Protein AF-A0AA38CV80-F1 (afdb_monomer)

pLDDT: mean 79.12, std 21.14, range [33.84, 97.25]

Structure (mmCIF, N/CA/C/O backbone):
data_AF-A0AA38CV80-F1
#
_entry.id   AF-A0AA38CV80-F1
#
loop_
_atom_site.group_PDB
_atom_site.id
_atom_site.type_symbol
_atom_site.label_atom_id
_atom_site.label_alt_id
_atom_site.label_comp_id
_atom_site.label_asym_id
_atom_site.label_entity_id
_atom_site.label_seq_id
_atom_site.pdbx_PDB_ins_code
_atom_site.Cartn_x
_atom_site.Cartn_y
_atom_site.Cartn_z
_atom_site.occupancy
_atom_site.B_iso_or_equiv
_atom_site.auth_seq_id
_atom_site.auth_comp_id
_atom_site.auth_asym_id
_atom_site.auth_atom_id
_atom_site.pdbx_PDB_model_num
ATOM 1 N N . MET A 1 1 ? 11.977 22.514 -16.761 1.00 33.88 1 MET A N 1
ATOM 2 C CA . MET A 1 1 ? 10.544 22.163 -16.673 1.00 33.88 1 MET A CA 1
ATOM 3 C C . MET A 1 1 ? 10.319 20.934 -17.550 1.00 33.88 1 MET A C 1
ATOM 5 O O . MET A 1 1 ? 10.470 21.070 -18.757 1.00 33.88 1 MET A O 1
ATOM 9 N N . PRO A 1 2 ? 10.132 19.721 -16.996 1.00 35.38 2 PRO A N 1
ATOM 10 C CA . PRO A 1 2 ? 9.938 18.529 -17.822 1.00 35.38 2 PRO A CA 1
ATOM 11 C C . PRO A 1 2 ? 8.524 18.509 -18.445 1.00 35.38 2 PRO A C 1
ATOM 13 O O . PRO A 1 2 ? 7.601 19.071 -17.852 1.00 35.38 2 PRO A O 1
ATOM 16 N N . PRO A 1 3 ? 8.349 17.902 -19.636 1.00 34.97 3 PRO A N 1
ATOM 17 C CA . PRO A 1 3 ? 7.121 17.996 -20.428 1.00 34.97 3 PRO A CA 1
ATOM 18 C C . PRO A 1 3 ? 5.962 17.140 -19.867 1.00 34.97 3 PRO A C 1
ATOM 20 O O . PRO A 1 3 ? 6.211 16.135 -19.193 1.00 34.97 3 PRO A O 1
ATOM 23 N N . PRO A 1 4 ? 4.695 17.491 -20.173 1.00 44.56 4 PRO A N 1
ATOM 24 C CA . PRO A 1 4 ? 3.495 16.962 -19.508 1.00 44.56 4 PRO A CA 1
ATOM 25 C C . PRO A 1 4 ? 3.051 15.540 -19.918 1.00 44.56 4 PRO A C 1
ATOM 27 O O . PRO A 1 4 ? 1.973 15.102 -19.532 1.00 44.56 4 PRO A O 1
A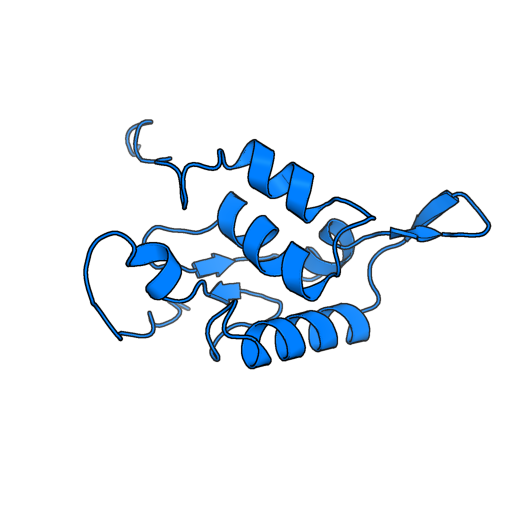TOM 30 N N . GLU A 1 5 ? 3.859 14.765 -20.646 1.00 43.53 5 GLU A N 1
ATOM 31 C CA . GLU A 1 5 ? 3.383 13.534 -21.314 1.00 43.53 5 GLU A CA 1
ATOM 32 C C . GLU A 1 5 ? 4.009 12.226 -20.799 1.00 43.53 5 GLU A C 1
ATOM 34 O O . GLU A 1 5 ? 3.805 11.143 -21.351 1.00 43.53 5 GLU A O 1
ATOM 39 N N . ALA A 1 6 ? 4.755 12.297 -19.696 1.00 42.22 6 ALA A N 1
ATOM 40 C CA . ALA A 1 6 ? 5.414 11.143 -19.082 1.00 42.22 6 ALA A CA 1
ATOM 41 C C . ALA A 1 6 ? 4.554 10.380 -18.053 1.00 42.22 6 ALA A C 1
ATOM 43 O O . ALA A 1 6 ? 5.059 9.454 -17.423 1.00 42.22 6 ALA A O 1
ATOM 44 N N . GLN A 1 7 ? 3.277 10.731 -17.878 1.00 44.81 7 GLN A N 1
ATOM 45 C CA . GLN A 1 7 ? 2.334 10.003 -17.016 1.00 44.81 7 GLN A CA 1
ATOM 46 C C . GLN A 1 7 ? 1.665 8.857 -17.794 1.00 44.81 7 GLN A C 1
ATOM 48 O O . GLN A 1 7 ? 0.445 8.801 -17.943 1.00 44.81 7 GLN A O 1
ATOM 53 N N . ARG A 1 8 ? 2.453 7.948 -18.379 1.00 42.34 8 ARG A N 1
ATOM 54 C CA . ARG A 1 8 ? 1.896 6.818 -19.137 1.00 42.34 8 ARG A C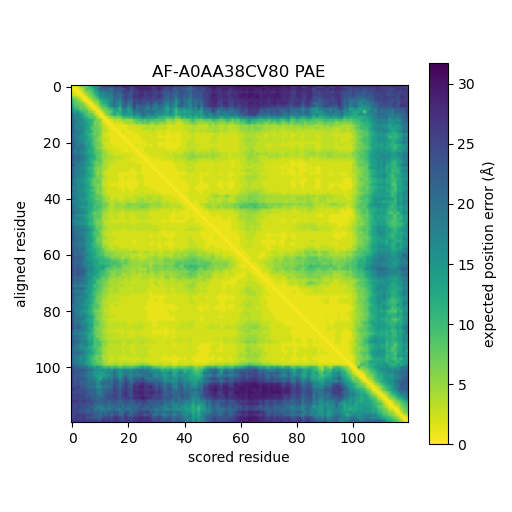A 1
ATOM 55 C C . ARG A 1 8 ? 1.633 5.627 -18.213 1.00 42.34 8 ARG A C 1
ATOM 57 O O . ARG A 1 8 ? 2.558 4.966 -17.763 1.00 42.34 8 ARG A O 1
ATOM 64 N N . ARG A 1 9 ? 0.334 5.432 -17.949 1.00 48.28 9 ARG A N 1
ATOM 65 C CA . ARG A 1 9 ? -0.395 4.207 -17.563 1.00 48.28 9 ARG A CA 1
ATOM 66 C C . ARG A 1 9 ? 0.480 3.014 -17.177 1.00 48.28 9 ARG A C 1
ATOM 68 O O . ARG A 1 9 ? 0.974 2.302 -18.047 1.00 48.28 9 ARG A O 1
ATOM 75 N N . TRP A 1 10 ? 0.541 2.716 -15.889 1.00 50.16 10 TRP A N 1
ATOM 76 C CA . TRP A 1 10 ? 1.000 1.412 -15.432 1.00 50.16 10 TRP A CA 1
ATOM 77 C C . TRP A 1 10 ? -0.175 0.422 -15.497 1.00 50.16 10 TRP A C 1
ATOM 79 O O . TRP A 1 10 ? -1.266 0.723 -15.016 1.00 50.16 10 TRP A O 1
ATOM 89 N N . ALA A 1 11 ? 0.007 -0.721 -16.167 1.00 56.47 11 ALA A N 1
ATOM 90 C CA . ALA A 1 11 ? -1.033 -1.741 -16.396 1.00 56.47 11 ALA A CA 1
ATOM 91 C C . ALA A 1 11 ? -2.350 -1.233 -17.043 1.00 56.47 11 ALA A C 1
ATOM 93 O O . ALA A 1 11 ? -3.405 -1.840 -16.881 1.00 56.47 11 ALA A O 1
ATOM 94 N N . GLY A 1 12 ? -2.320 -0.104 -17.765 1.00 61.16 12 GLY A N 1
ATOM 95 C CA . GLY A 1 12 ? -3.521 0.505 -18.358 1.00 61.16 12 GLY A CA 1
ATOM 96 C C . GLY A 1 12 ? -4.402 1.291 -17.376 1.00 61.16 12 GLY A C 1
ATOM 97 O O . GLY A 1 12 ? -5.335 1.964 -17.819 1.00 61.16 12 GLY A O 1
ATOM 98 N N . LEU A 1 13 ? -4.085 1.276 -16.077 1.00 68.88 13 LEU A N 1
ATOM 99 C CA . LEU A 1 13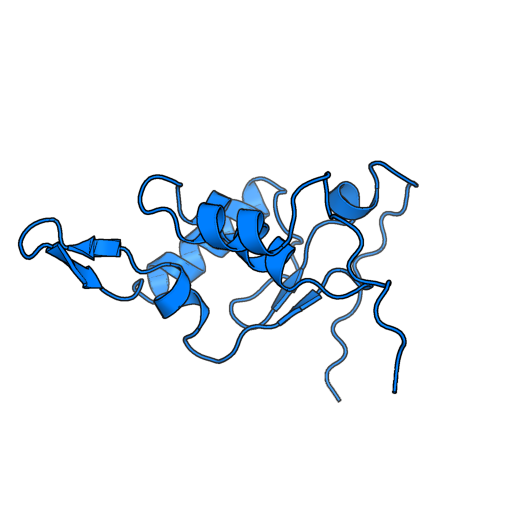 ? -4.851 1.960 -15.041 1.00 68.88 13 LEU A CA 1
ATOM 100 C C . LEU A 1 13 ? -4.380 3.425 -14.895 1.00 68.88 13 LEU A C 1
ATOM 102 O O . LEU A 1 13 ? -3.179 3.672 -14.737 1.00 68.88 13 LEU A O 1
ATOM 106 N N . PRO A 1 14 ? -5.278 4.427 -14.951 1.00 80.88 14 PRO A N 1
ATOM 107 C CA . PRO A 1 14 ? -4.922 5.808 -14.628 1.00 80.88 14 PRO A CA 1
ATOM 108 C C . PRO A 1 14 ? -4.487 5.935 -13.163 1.00 80.88 14 PRO A C 1
ATOM 110 O O . PRO A 1 14 ? -5.077 5.295 -12.294 1.00 80.88 14 PRO A O 1
ATOM 113 N N . ALA A 1 15 ? -3.522 6.815 -12.873 1.00 80.88 15 ALA A N 1
ATOM 114 C CA . ALA A 1 15 ? -3.020 7.037 -11.512 1.00 80.88 15 ALA A CA 1
ATOM 115 C C . ALA A 1 15 ? -4.142 7.374 -10.511 1.00 80.88 15 ALA A C 1
ATOM 117 O O . ALA A 1 15 ? -4.170 6.834 -9.410 1.00 80.88 15 ALA A O 1
ATOM 118 N N . ALA A 1 16 ? -5.119 8.186 -10.931 1.00 84.56 16 ALA A N 1
ATOM 119 C CA . ALA A 1 16 ? -6.300 8.501 -10.129 1.00 84.56 16 ALA A CA 1
ATOM 120 C C . ALA A 1 16 ? -7.126 7.249 -9.781 1.00 84.56 16 ALA A C 1
ATOM 122 O O . ALA A 1 16 ? -7.502 7.064 -8.631 1.00 84.56 16 ALA A O 1
ATOM 123 N N . GLY A 1 17 ? -7.344 6.348 -10.746 1.00 87.56 17 GLY A N 1
ATOM 124 C CA . GLY A 1 17 ? -8.055 5.090 -10.500 1.00 87.56 17 GLY A CA 1
ATOM 125 C C . GLY A 1 17 ? -7.285 4.156 -9.564 1.00 87.56 17 GLY A C 1
ATOM 126 O O . GLY A 1 17 ? -7.885 3.508 -8.712 1.00 87.56 17 GLY A O 1
ATOM 127 N N . ALA A 1 18 ? -5.955 4.126 -9.675 1.00 88.88 18 ALA A N 1
ATOM 128 C CA . ALA A 1 18 ? -5.091 3.355 -8.782 1.00 88.88 18 ALA A CA 1
ATOM 129 C C . ALA A 1 18 ? -5.151 3.876 -7.343 1.00 88.88 18 ALA A C 1
ATOM 131 O O . ALA A 1 18 ? -5.257 3.080 -6.413 1.00 88.88 18 ALA A O 1
ATOM 132 N N . LEU A 1 19 ? -5.149 5.200 -7.168 1.00 90.62 19 LEU A N 1
ATOM 133 C CA . LEU A 1 19 ? -5.314 5.831 -5.863 1.00 90.62 19 LEU A CA 1
ATOM 134 C C . LEU A 1 19 ? -6.684 5.501 -5.261 1.00 90.62 19 LEU A C 1
ATOM 136 O O . LEU A 1 19 ? -6.744 5.005 -4.140 1.00 90.62 19 LEU A O 1
ATOM 140 N N . THR A 1 20 ? -7.767 5.691 -6.024 1.00 92.25 20 THR A N 1
ATOM 141 C CA . THR A 1 20 ? -9.132 5.389 -5.570 1.00 92.25 20 THR A CA 1
ATOM 142 C C . THR A 1 20 ? -9.283 3.928 -5.151 1.00 92.25 20 THR A C 1
ATOM 144 O O . THR A 1 20 ? -9.811 3.652 -4.076 1.00 92.25 20 THR A O 1
ATOM 147 N N . LEU A 1 21 ? -8.791 2.982 -5.957 1.00 90.94 21 LEU A N 1
ATOM 148 C CA . LEU A 1 21 ? -8.833 1.565 -5.593 1.00 90.94 21 LEU A CA 1
ATOM 149 C C . LEU A 1 21 ? -7.946 1.276 -4.379 1.00 90.94 21 LEU A C 1
ATOM 151 O O . LEU A 1 21 ? -8.380 0.590 -3.461 1.00 90.94 21 LEU A O 1
ATOM 155 N N . GLY A 1 22 ? -6.734 1.830 -4.333 1.00 92.06 22 GLY A N 1
ATOM 156 C CA . GLY A 1 22 ? -5.807 1.664 -3.213 1.00 92.06 22 GLY A CA 1
ATOM 157 C C . GLY A 1 22 ? -6.350 2.179 -1.875 1.00 92.06 22 GLY A C 1
ATOM 158 O O . GLY A 1 22 ? -5.983 1.650 -0.832 1.00 92.06 22 GLY A O 1
ATOM 159 N N . GLN A 1 23 ? -7.254 3.158 -1.894 1.00 92.69 23 GLN A N 1
ATOM 160 C CA . GLN A 1 23 ? -7.933 3.686 -0.705 1.00 92.69 23 GLN A CA 1
ATOM 161 C C . GLN A 1 23 ? -9.244 2.953 -0.373 1.00 92.69 23 GLN A C 1
ATOM 163 O O . GLN A 1 23 ? -9.880 3.256 0.636 1.00 92.69 23 GLN A O 1
ATOM 168 N N . SER A 1 24 ? -9.671 1.981 -1.188 1.00 91.00 24 SER A N 1
ATOM 169 C CA . SER A 1 24 ? -10.927 1.267 -0.957 1.00 91.00 24 SER A CA 1
ATOM 170 C C . SER A 1 24 ? -10.886 0.469 0.358 1.00 91.00 24 SER A C 1
ATOM 172 O O . SER A 1 24 ? -9.986 -0.367 0.540 1.00 91.00 24 SER A O 1
ATOM 174 N N . PRO A 1 25 ? -11.876 0.652 1.259 1.00 88.38 25 PRO A N 1
ATOM 175 C CA . PRO A 1 25 ? -11.990 -0.093 2.512 1.00 88.38 25 PRO A CA 1
ATOM 176 C C . PRO A 1 25 ? -12.245 -1.596 2.305 1.00 88.38 25 PRO A C 1
ATOM 178 O O . PRO A 1 25 ? -12.034 -2.386 3.227 1.00 88.38 25 PRO A O 1
ATOM 181 N N . ASP A 1 26 ? -12.609 -2.013 1.095 1.00 89.81 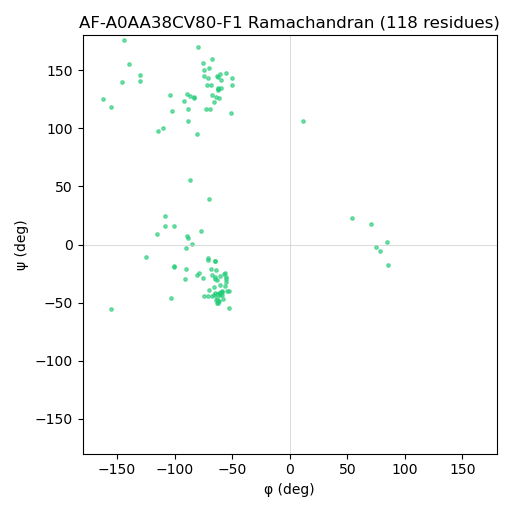26 ASP A N 1
ATOM 182 C CA . ASP A 1 26 ? -12.934 -3.405 0.783 1.00 89.81 26 ASP A CA 1
ATOM 183 C C . ASP A 1 26 ? -11.704 -4.202 0.328 1.00 89.81 26 ASP A C 1
ATOM 185 O O . ASP A 1 26 ? -11.661 -5.427 0.443 1.00 89.81 26 ASP A O 1
ATOM 189 N N . LEU A 1 27 ? -10.649 -3.520 -0.137 1.00 92.81 27 LEU A N 1
ATOM 190 C CA . LEU A 1 27 ? -9.433 -4.184 -0.602 1.00 92.81 27 LEU A CA 1
ATOM 191 C C . LEU A 1 27 ? -8.488 -4.530 0.546 1.00 92.81 27 LEU A C 1
ATOM 193 O O . LEU A 1 27 ? -8.072 -3.623 1.269 1.00 92.81 27 LEU A O 1
ATOM 197 N N . PRO A 1 28 ? -8.046 -5.791 0.696 1.00 94.12 28 PRO A N 1
ATOM 198 C CA . PRO A 1 28 ? -7.027 -6.147 1.676 1.00 94.12 28 PRO A CA 1
ATOM 199 C C . PRO A 1 28 ? -5.804 -5.229 1.574 1.00 94.12 28 PRO A C 1
ATOM 201 O O . PRO A 1 28 ? -5.314 -4.957 0.478 1.00 94.12 28 PRO A O 1
ATOM 204 N N . ARG A 1 29 ? -5.263 -4.780 2.715 1.00 94.88 29 ARG A N 1
ATOM 205 C CA . ARG A 1 29 ? -4.171 -3.784 2.738 1.00 94.88 29 ARG A CA 1
ATOM 206 C C . ARG A 1 29 ? -2.940 -4.201 1.919 1.00 94.88 29 ARG A C 1
ATOM 208 O O . ARG A 1 29 ? -2.277 -3.349 1.337 1.00 94.88 29 ARG A O 1
ATOM 215 N N . PHE A 1 30 ? -2.641 -5.502 1.844 1.00 94.56 30 PHE A N 1
ATOM 216 C CA . PHE A 1 30 ? -1.526 -6.005 1.032 1.00 94.56 30 PHE A CA 1
ATOM 217 C C . PHE A 1 30 ? -1.738 -5.779 -0.477 1.00 94.56 30 PHE A C 1
ATOM 219 O O . PHE A 1 30 ? -0.759 -5.657 -1.206 1.00 94.56 30 PHE A O 1
ATOM 226 N N . LEU A 1 31 ? -2.993 -5.727 -0.941 1.00 94.31 31 LEU A N 1
ATOM 227 C CA . LEU A 1 31 ? -3.360 -5.470 -2.335 1.00 94.31 31 LEU A CA 1
ATOM 228 C C . LEU A 1 31 ? -3.566 -3.973 -2.602 1.00 94.31 31 LEU A C 1
ATOM 230 O O . LEU A 1 31 ? -3.275 -3.498 -3.694 1.00 94.31 31 LEU A O 1
ATOM 234 N N . ALA A 1 32 ? -3.991 -3.218 -1.589 1.00 95.31 32 ALA A N 1
ATOM 235 C CA . ALA A 1 32 ? -4.049 -1.761 -1.638 1.00 95.31 32 ALA A CA 1
ATOM 236 C C . ALA A 1 32 ? -2.662 -1.121 -1.851 1.00 95.31 32 ALA A C 1
ATOM 238 O O . ALA A 1 32 ? -2.518 -0.205 -2.655 1.00 95.31 32 ALA A O 1
ATOM 239 N N . LEU A 1 33 ? -1.620 -1.631 -1.182 1.00 94.06 33 LEU A N 1
ATOM 240 C CA . LEU A 1 33 ? -0.249 -1.105 -1.275 1.00 94.06 33 LEU A CA 1
ATOM 241 C C . LEU A 1 33 ? 0.304 -0.963 -2.705 1.00 94.06 33 LEU A C 1
ATOM 243 O O . LEU A 1 33 ? 0.751 0.133 -3.041 1.00 94.06 33 LEU A O 1
ATOM 247 N N . PRO A 1 34 ? 0.314 -2.007 -3.559 1.00 92.56 34 PRO A N 1
ATOM 248 C CA . PRO A 1 34 ? 0.818 -1.869 -4.922 1.00 92.56 34 PRO A CA 1
ATOM 249 C C . PRO A 1 34 ? -0.015 -0.890 -5.756 1.00 92.56 34 PRO A C 1
ATOM 251 O O . PRO A 1 34 ? 0.558 -0.220 -6.604 1.00 92.56 34 PRO A O 1
ATOM 254 N N . LEU A 1 35 ? -1.320 -0.744 -5.499 1.00 93.06 35 LEU A N 1
ATOM 255 C CA . LEU A 1 35 ? -2.179 0.230 -6.188 1.00 93.06 35 LEU A CA 1
ATOM 256 C C . LEU A 1 35 ? -1.855 1.671 -5.773 1.00 93.06 35 LEU A C 1
ATOM 258 O O . LEU A 1 35 ? -1.691 2.538 -6.628 1.00 93.06 35 LEU A O 1
ATOM 262 N N . LEU A 1 36 ? -1.671 1.914 -4.472 1.00 94.44 36 LEU A N 1
ATOM 263 C CA . LEU A 1 36 ? -1.201 3.204 -3.958 1.00 94.44 36 LEU A CA 1
ATOM 264 C C . LEU A 1 36 ? 0.184 3.554 -4.513 1.00 94.44 36 LEU A C 1
ATOM 266 O O . LEU A 1 36 ? 0.430 4.690 -4.911 1.00 94.44 36 LEU A O 1
ATOM 270 N N . ALA A 1 37 ? 1.083 2.570 -4.584 1.00 93.38 37 ALA A N 1
ATOM 271 C CA . ALA A 1 37 ? 2.389 2.745 -5.203 1.00 93.38 37 ALA A CA 1
ATOM 272 C C . ALA A 1 37 ? 2.256 3.063 -6.699 1.00 93.38 37 ALA A C 1
ATOM 274 O O . ALA A 1 37 ? 2.899 3.994 -7.174 1.00 93.38 37 ALA A O 1
ATOM 275 N N . LEU A 1 38 ? 1.367 2.374 -7.423 1.00 89.19 38 LEU A N 1
ATOM 276 C CA . LEU A 1 38 ? 1.096 2.593 -8.848 1.00 89.19 38 LEU A CA 1
ATOM 277 C C . LEU A 1 38 ? 0.690 4.033 -9.167 1.00 89.19 38 LEU A C 1
ATOM 279 O O . LEU A 1 38 ? 1.052 4.566 -10.212 1.00 89.19 38 LEU A O 1
ATOM 283 N N . ALA A 1 39 ? -0.052 4.671 -8.262 1.00 89.62 39 ALA A N 1
ATOM 284 C CA . ALA A 1 39 ? -0.490 6.052 -8.425 1.00 89.62 39 ALA A CA 1
ATOM 285 C C . ALA A 1 39 ? 0.662 7.072 -8.350 1.00 89.62 39 ALA A C 1
ATOM 287 O O . ALA A 1 39 ? 0.513 8.192 -8.835 1.00 89.62 39 ALA A O 1
ATOM 288 N N . ARG A 1 40 ? 1.803 6.703 -7.748 1.00 88.81 40 ARG A N 1
ATOM 289 C CA . ARG A 1 40 ? 2.915 7.619 -7.429 1.00 88.81 40 ARG A CA 1
ATOM 290 C C . ARG A 1 40 ? 4.270 7.201 -7.999 1.00 88.81 40 ARG A C 1
ATOM 292 O O . ARG A 1 40 ? 5.232 7.964 -7.934 1.00 88.81 40 ARG A O 1
ATOM 299 N N . VAL A 1 41 ? 4.366 5.988 -8.519 1.00 88.00 41 VAL A N 1
ATOM 300 C CA . VAL A 1 41 ? 5.634 5.368 -8.883 1.00 88.00 41 VAL A CA 1
ATOM 301 C C . VAL A 1 41 ? 6.406 6.180 -9.929 1.00 88.00 41 VAL A C 1
ATOM 303 O O . VAL A 1 41 ? 5.875 6.660 -10.933 1.00 88.00 41 VAL A O 1
ATOM 306 N N . HIS A 1 42 ? 7.700 6.338 -9.685 1.00 84.19 42 HIS A N 1
ATOM 307 C CA . HIS A 1 42 ? 8.631 6.958 -10.614 1.00 84.19 42 HIS A CA 1
ATOM 308 C C . HIS A 1 42 ? 9.053 5.982 -11.719 1.00 84.19 42 HIS A C 1
ATOM 310 O O . HIS A 1 42 ? 8.837 4.774 -11.645 1.00 84.19 42 HIS A O 1
ATOM 316 N N . ARG A 1 43 ? 9.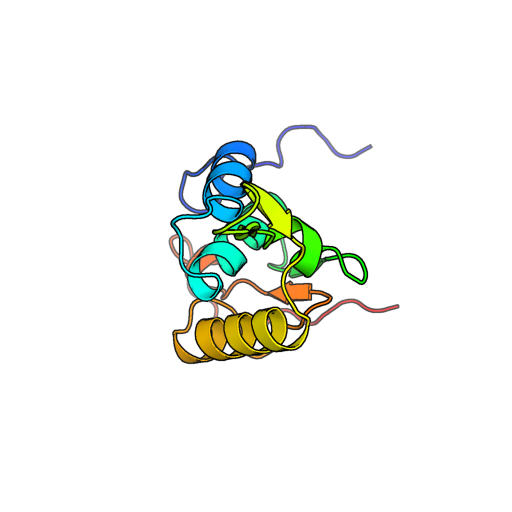740 6.487 -12.751 1.00 75.81 43 ARG A N 1
ATOM 317 C CA . ARG A 1 43 ? 10.217 5.660 -13.878 1.00 75.81 43 ARG A CA 1
ATOM 318 C C . ARG A 1 43 ? 11.121 4.494 -13.459 1.00 75.81 43 ARG A C 1
ATOM 320 O O . ARG A 1 43 ? 11.187 3.505 -14.178 1.00 75.81 43 ARG A O 1
ATOM 327 N N . ASN A 1 44 ? 11.797 4.607 -12.318 1.00 79.69 44 ASN A N 1
ATOM 328 C CA . ASN A 1 44 ? 12.669 3.575 -11.756 1.00 79.69 44 ASN A CA 1
ATOM 329 C C . ASN A 1 44 ? 11.934 2.585 -10.831 1.00 79.69 44 ASN A C 1
ATOM 331 O O . ASN A 1 44 ? 12.596 1.805 -10.162 1.00 79.69 44 ASN A O 1
ATOM 335 N N . GLY A 1 45 ? 10.602 2.633 -10.732 1.00 83.38 45 GLY A N 1
ATOM 336 C CA . GLY A 1 45 ? 9.821 1.678 -9.938 1.00 83.38 45 GLY A CA 1
ATOM 337 C C . GLY A 1 45 ? 9.687 2.009 -8.454 1.00 83.38 45 GLY A C 1
ATOM 338 O O . GLY A 1 45 ? 9.036 1.261 -7.730 1.00 83.38 45 GLY A O 1
ATOM 339 N N . HIS A 1 46 ? 10.242 3.136 -8.000 1.00 89.25 46 HIS A N 1
ATOM 340 C CA . HIS A 1 46 ? 10.122 3.605 -6.617 1.00 89.25 46 HIS A CA 1
ATOM 341 C C . HIS A 1 46 ? 8.888 4.487 -6.437 1.00 89.25 46 HIS A C 1
ATOM 343 O O . HIS A 1 46 ? 8.703 5.455 -7.172 1.00 89.25 46 HIS A O 1
ATOM 349 N N . ALA A 1 47 ? 8.074 4.186 -5.431 1.00 93.75 47 ALA A N 1
ATOM 350 C CA . ALA A 1 47 ? 6.979 5.025 -4.965 1.00 93.75 47 ALA A CA 1
ATOM 351 C C . ALA A 1 47 ? 7.298 5.509 -3.538 1.00 93.75 47 ALA A C 1
ATOM 353 O O . ALA A 1 47 ? 7.112 4.744 -2.584 1.00 93.75 47 ALA A O 1
ATOM 354 N N . PRO A 1 48 ? 7.832 6.733 -3.371 1.00 93.81 48 PRO A N 1
ATOM 355 C CA . PRO A 1 48 ? 8.192 7.261 -2.060 1.00 93.81 48 PRO A CA 1
ATOM 356 C C . PRO A 1 48 ? 6.953 7.678 -1.262 1.00 93.81 48 PRO A C 1
ATOM 358 O O . PRO A 1 48 ? 6.006 8.226 -1.824 1.00 93.81 48 PRO A O 1
ATOM 361 N N . PHE A 1 49 ? 7.006 7.478 0.055 1.00 95.12 49 PHE A N 1
ATOM 362 C CA . PHE A 1 49 ? 5.965 7.881 1.001 1.00 95.12 49 PHE A CA 1
ATOM 363 C C . PHE A 1 49 ? 6.556 8.662 2.187 1.00 95.12 49 PHE A C 1
ATOM 365 O O . PHE A 1 49 ? 7.629 8.338 2.723 1.00 95.12 49 PHE A O 1
ATOM 372 N N . ALA A 1 50 ? 5.846 9.700 2.623 1.00 94.94 50 ALA A N 1
ATOM 373 C CA . ALA A 1 50 ? 6.166 10.477 3.814 1.00 94.94 50 ALA A CA 1
ATOM 374 C C . ALA A 1 50 ? 5.988 9.630 5.097 1.00 94.94 50 ALA A C 1
ATOM 376 O O . ALA A 1 50 ? 5.331 8.582 5.074 1.00 94.94 50 ALA A O 1
ATOM 377 N N . PRO A 1 51 ? 6.609 10.011 6.234 1.00 94.00 51 PRO A N 1
ATOM 378 C CA . PRO A 1 51 ? 6.426 9.274 7.479 1.00 94.00 51 PRO A CA 1
ATOM 379 C C . PRO A 1 51 ? 4.948 9.313 7.875 1.00 94.00 51 PRO A C 1
ATOM 381 O O . PRO A 1 51 ? 4.375 10.389 7.963 1.00 94.00 51 PRO A O 1
ATOM 384 N N . GLY A 1 52 ? 4.335 8.152 8.108 1.00 94.06 52 GLY A N 1
ATOM 385 C CA . GLY A 1 52 ? 2.918 8.066 8.484 1.00 94.06 52 GLY A CA 1
ATOM 386 C C . GLY A 1 52 ? 1.933 8.066 7.312 1.00 94.06 52 GLY A C 1
ATOM 387 O O . GLY A 1 52 ? 0.840 7.546 7.482 1.00 94.06 52 GLY A O 1
ATOM 388 N N . GLU A 1 53 ? 2.334 8.480 6.109 1.00 96.06 53 GLU A N 1
ATOM 389 C CA . GLU A 1 53 ? 1.420 8.623 4.962 1.00 96.06 53 GLU A CA 1
ATOM 390 C C . GLU A 1 53 ? 0.713 7.312 4.585 1.00 96.06 53 GLU A C 1
ATOM 392 O O . GLU A 1 53 ? -0.484 7.288 4.325 1.00 96.06 53 GLU A O 1
ATOM 397 N N . LEU A 1 54 ? 1.412 6.172 4.628 1.00 95.69 54 LEU A N 1
ATOM 398 C CA . LEU A 1 54 ? 0.771 4.873 4.384 1.00 95.69 54 LEU A CA 1
ATOM 399 C C . LEU A 1 54 ? -0.286 4.509 5.433 1.00 95.69 54 LEU A C 1
ATOM 401 O O . LEU A 1 54 ? -1.131 3.661 5.165 1.00 95.69 54 LEU A O 1
ATOM 405 N N . ARG A 1 55 ? -0.231 5.092 6.632 1.00 95.75 55 ARG A N 1
ATOM 406 C CA . ARG A 1 55 ? -1.243 4.867 7.667 1.00 95.75 55 ARG A CA 1
ATOM 407 C C . ARG A 1 55 ? -2.528 5.603 7.325 1.00 95.75 55 ARG A C 1
ATOM 409 O O . ARG A 1 55 ? -3.585 4.987 7.402 1.00 95.75 55 ARG A O 1
ATOM 416 N N . GLU A 1 56 ? -2.394 6.849 6.890 1.00 95.19 56 GLU A N 1
ATOM 417 C CA . GLU A 1 56 ? -3.491 7.699 6.424 1.00 95.19 56 GLU A CA 1
ATOM 418 C C . GLU A 1 56 ? -4.130 7.103 5.161 1.00 95.19 56 GLU A C 1
ATOM 420 O O . GLU A 1 56 ? -5.337 6.897 5.091 1.00 95.19 56 GLU A O 1
ATOM 425 N N . LEU A 1 57 ? -3.315 6.713 4.174 1.00 94.69 57 LEU A N 1
ATOM 426 C CA . LEU A 1 57 ? -3.810 6.147 2.914 1.00 94.69 57 LEU A CA 1
ATOM 427 C C . LEU A 1 57 ? -4.466 4.766 3.072 1.00 94.69 57 LEU A C 1
ATOM 429 O O . LEU A 1 57 ? -5.297 4.391 2.249 1.00 94.69 57 LEU A O 1
ATOM 433 N N . LEU A 1 58 ? -4.087 4.002 4.101 1.00 94.25 58 LEU A N 1
ATOM 434 C CA . LEU A 1 58 ? -4.681 2.700 4.434 1.00 94.25 58 LEU A CA 1
ATOM 435 C C . LEU A 1 58 ? -5.688 2.790 5.590 1.00 94.25 58 LEU A C 1
ATOM 437 O O . LEU A 1 58 ? -6.015 1.750 6.192 1.00 94.25 58 LEU A O 1
ATOM 441 N N . ALA A 1 59 ? -6.142 4.006 5.913 1.00 93.31 59 ALA A N 1
ATOM 442 C CA . ALA A 1 59 ? -7.173 4.237 6.906 1.00 93.31 59 ALA A CA 1
ATOM 443 C C . ALA A 1 59 ? -8.435 3.436 6.569 1.00 93.31 59 ALA A C 1
ATOM 445 O O . ALA A 1 59 ? -8.745 3.140 5.411 1.00 93.31 59 ALA A O 1
ATOM 446 N N . ARG A 1 60 ? -9.147 3.017 7.610 1.00 90.31 60 ARG A N 1
ATOM 447 C CA . ARG A 1 60 ? -10.388 2.252 7.492 1.00 90.31 60 ARG A CA 1
ATOM 448 C C . ARG A 1 60 ? -11.455 2.900 8.360 1.00 90.31 60 ARG A C 1
ATOM 450 O O . ARG A 1 60 ? -11.106 3.394 9.429 1.00 90.31 60 ARG A O 1
ATOM 457 N N . PRO A 1 61 ? -12.728 2.865 7.942 1.00 89.50 61 PRO A N 1
ATOM 458 C CA . PRO A 1 61 ? -13.811 3.267 8.820 1.00 89.50 61 PRO A CA 1
ATOM 459 C C . PRO A 1 61 ? -13.856 2.333 10.032 1.00 89.50 61 PRO A C 1
ATOM 461 O O . PRO A 1 61 ? -13.764 1.109 9.890 1.00 89.50 61 PRO A O 1
ATOM 464 N N . ASP A 1 62 ? -13.974 2.914 11.218 1.00 88.38 62 ASP A N 1
ATOM 465 C CA . ASP A 1 62 ? -14.284 2.192 12.439 1.00 88.38 62 ASP A CA 1
ATOM 466 C C . ASP A 1 62 ? -15.664 1.543 12.305 1.00 88.38 62 ASP A C 1
ATOM 468 O O . ASP A 1 62 ? -16.629 2.174 11.873 1.00 88.38 62 ASP A O 1
ATOM 472 N N . THR A 1 63 ? -15.775 0.269 12.673 1.00 86.38 63 THR A N 1
ATOM 473 C CA . THR A 1 63 ? -17.023 -0.490 12.500 1.00 86.38 63 THR A CA 1
ATOM 474 C C . THR A 1 63 ? -18.132 -0.058 13.455 1.00 86.38 63 THR A C 1
ATOM 476 O O . THR A 1 63 ? -19.278 -0.457 13.271 1.00 86.38 63 THR A O 1
ATOM 479 N N . THR A 1 64 ? -17.794 0.720 14.482 1.00 89.12 64 THR A N 1
ATOM 480 C CA . THR A 1 64 ? -18.702 1.168 15.538 1.00 89.12 64 THR A CA 1
ATOM 481 C C . THR A 1 64 ? -19.106 2.624 15.332 1.00 89.12 64 THR A C 1
ATOM 483 O O . THR A 1 64 ? -20.286 2.945 15.441 1.00 89.12 64 THR A O 1
ATOM 486 N N . THR A 1 65 ? -18.147 3.506 15.033 1.00 91.25 65 THR A N 1
ATOM 487 C CA . THR A 1 65 ? -18.375 4.957 14.912 1.00 91.25 65 THR A CA 1
ATOM 488 C C . THR A 1 65 ? -18.491 5.439 13.468 1.00 91.25 65 THR A C 1
ATOM 490 O O . THR A 1 65 ? -19.026 6.518 13.229 1.00 91.25 65 THR A O 1
ATOM 493 N N . GLY A 1 66 ? -18.006 4.663 12.493 1.00 87.12 66 GLY A N 1
ATOM 494 C CA . GLY A 1 66 ? -17.924 5.071 11.088 1.00 87.12 66 GLY A CA 1
ATOM 495 C C . GLY A 1 66 ? -16.804 6.075 10.786 1.00 87.12 66 GLY A C 1
ATOM 496 O O . GLY A 1 66 ? -16.617 6.440 9.626 1.00 87.12 66 GLY A O 1
ATOM 497 N N . GLU A 1 67 ? -16.044 6.513 11.793 1.00 90.75 67 GLU A N 1
ATOM 498 C CA . GLU A 1 67 ? -14.933 7.452 11.619 1.00 90.75 67 GLU A CA 1
ATOM 499 C C . GLU A 1 67 ? -13.750 6.785 10.915 1.00 90.75 67 GLU A C 1
ATOM 501 O O . GLU A 1 67 ? -13.442 5.620 11.162 1.00 90.75 67 GLU A O 1
ATOM 506 N N . LEU A 1 68 ? -13.045 7.516 10.049 1.00 88.88 68 LEU A N 1
ATOM 507 C CA . LEU A 1 68 ? -11.826 6.998 9.433 1.00 88.88 68 LEU A CA 1
ATOM 508 C C . LEU A 1 68 ? -10.692 6.963 10.460 1.00 88.88 68 LEU A C 1
ATOM 510 O O . LEU A 1 68 ? -10.237 8.001 10.933 1.00 88.88 68 LEU A O 1
ATOM 514 N N . LEU A 1 69 ? -10.210 5.759 10.759 1.00 91.00 69 LEU A N 1
ATOM 515 C CA . LEU A 1 69 ? -9.050 5.533 11.608 1.00 91.00 69 LEU A CA 1
ATOM 516 C C . LEU A 1 69 ? -7.837 5.171 10.761 1.00 91.00 69 LEU A C 1
ATOM 518 O O . LEU A 1 69 ? -7.873 4.220 9.971 1.00 91.00 69 LEU A O 1
ATOM 522 N N . ASP A 1 70 ? -6.736 5.882 10.992 1.00 93.25 70 ASP A N 1
ATOM 523 C CA . ASP A 1 70 ? -5.428 5.549 10.438 1.00 93.25 70 ASP A CA 1
ATOM 524 C C . ASP A 1 70 ? -5.072 4.083 10.683 1.00 93.25 70 ASP A C 1
ATOM 526 O O . ASP A 1 70 ? -5.289 3.519 11.762 1.00 93.25 70 ASP A O 1
ATOM 530 N N . ALA A 1 71 ? -4.409 3.458 9.709 1.00 91.88 71 ALA A N 1
ATOM 531 C CA . ALA A 1 71 ? -3.891 2.120 9.924 1.00 91.88 71 ALA A CA 1
ATOM 532 C C . ALA A 1 71 ? -2.853 2.115 11.060 1.00 91.88 71 ALA A C 1
ATOM 534 O O . ALA A 1 71 ? -1.915 2.920 11.115 1.00 91.88 71 ALA A O 1
ATOM 535 N N . HIS A 1 72 ? -2.974 1.134 11.954 1.00 93.62 72 HIS A N 1
ATOM 536 C CA . HIS A 1 72 ? -1.964 0.901 12.978 1.00 93.62 72 HIS A CA 1
ATOM 537 C C . HIS A 1 72 ? -0.597 0.586 12.325 1.00 93.62 72 HIS A C 1
ATOM 539 O O . HIS A 1 72 ? -0.562 -0.168 11.344 1.00 93.62 72 HIS A O 1
ATOM 545 N N . PRO A 1 73 ? 0.545 1.068 12.862 1.00 92.75 73 PRO A N 1
ATOM 546 C CA . PRO A 1 73 ? 1.866 0.824 12.272 1.00 92.75 73 PRO A CA 1
ATOM 547 C C . PRO A 1 73 ? 2.172 -0.659 12.007 1.00 92.75 73 PRO A C 1
ATOM 549 O O .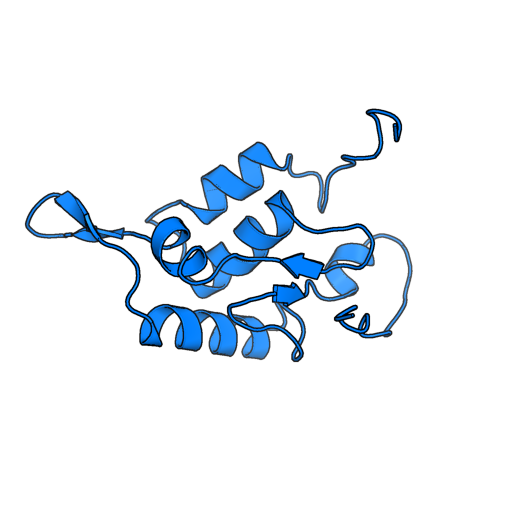 PRO A 1 73 ? 2.692 -1.014 10.951 1.00 92.75 73 PRO A O 1
ATOM 552 N N . SER A 1 74 ? 1.776 -1.554 12.920 1.00 94.50 74 SER A N 1
ATOM 553 C CA . SER A 1 74 ? 1.952 -3.004 12.727 1.00 94.50 74 SER A CA 1
ATOM 554 C C . SER A 1 74 ? 1.131 -3.562 11.557 1.00 94.50 74 SER A C 1
ATOM 556 O O . SER A 1 74 ? 1.570 -4.508 10.904 1.00 94.50 74 SER A O 1
ATOM 558 N N . SER A 1 75 ? -0.026 -2.963 11.248 1.00 93.38 75 SER A N 1
ATOM 559 C CA . SER A 1 75 ? -0.854 -3.348 10.100 1.00 93.38 75 SER A CA 1
ATOM 560 C C . SER A 1 75 ? -0.193 -2.961 8.781 1.00 93.38 75 SER A C 1
ATOM 562 O O . SER A 1 75 ? -0.222 -3.754 7.843 1.00 93.38 75 SER A O 1
ATOM 564 N N . VAL A 1 76 ? 0.454 -1.791 8.721 1.00 96.06 76 VAL A N 1
ATOM 565 C CA . VAL A 1 76 ? 1.245 -1.368 7.554 1.00 96.06 76 VAL A CA 1
ATOM 566 C C . VAL A 1 76 ? 2.424 -2.319 7.345 1.00 96.06 76 VAL A C 1
ATOM 568 O O . VAL A 1 76 ? 2.580 -2.881 6.262 1.00 96.06 76 VAL A O 1
ATOM 571 N N . SER A 1 77 ? 3.205 -2.591 8.395 1.00 96.69 77 SER A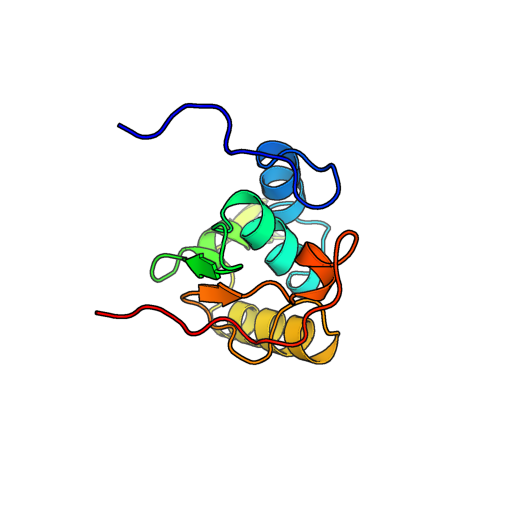 N 1
ATOM 572 C CA . SER A 1 77 ? 4.334 -3.530 8.323 1.00 96.69 77 SER A CA 1
ATOM 573 C C . SER A 1 77 ? 3.905 -4.937 7.894 1.00 96.69 77 SER A C 1
ATOM 575 O O . SER A 1 77 ? 4.569 -5.564 7.066 1.00 96.69 77 SER A O 1
ATOM 577 N N . ARG A 1 78 ? 2.769 -5.430 8.408 1.00 97.00 78 ARG A N 1
ATOM 578 C CA . ARG A 1 78 ? 2.191 -6.720 8.005 1.00 97.00 78 ARG A CA 1
ATOM 579 C C . ARG A 1 78 ? 1.781 -6.719 6.535 1.00 97.00 78 ARG A C 1
ATOM 581 O O . ARG A 1 78 ? 2.131 -7.658 5.827 1.00 97.00 78 ARG A O 1
ATOM 588 N N . ALA A 1 79 ? 1.096 -5.674 6.074 1.00 96.62 79 ALA A N 1
ATOM 589 C CA . ALA A 1 79 ? 0.673 -5.545 4.683 1.00 96.62 79 ALA A CA 1
ATOM 590 C C . ALA A 1 79 ? 1.872 -5.530 3.723 1.00 96.62 79 ALA A C 1
ATOM 592 O O . ALA A 1 79 ? 1.851 -6.233 2.717 1.00 96.62 79 ALA A O 1
ATOM 593 N N . ILE A 1 80 ? 2.947 -4.810 4.068 1.00 96.94 80 ILE A N 1
ATOM 594 C CA . ILE A 1 80 ? 4.193 -4.789 3.286 1.00 96.94 80 ILE A CA 1
ATOM 595 C C . ILE A 1 80 ? 4.818 -6.186 3.237 1.00 96.94 80 ILE A C 1
ATOM 597 O O . ILE A 1 80 ? 5.177 -6.666 2.163 1.00 96.94 80 ILE A O 1
ATOM 601 N N . ARG A 1 81 ? 4.946 -6.863 4.385 1.00 97.25 81 ARG A N 1
ATOM 602 C CA . ARG A 1 81 ? 5.497 -8.226 4.446 1.00 97.25 81 ARG A CA 1
ATOM 603 C C . ARG A 1 81 ? 4.681 -9.199 3.596 1.00 97.25 81 ARG A C 1
ATOM 605 O O . ARG A 1 81 ? 5.254 -10.018 2.878 1.00 97.25 81 ARG A O 1
ATOM 612 N N . GLU A 1 82 ? 3.361 -9.115 3.673 1.00 96.94 82 GLU A N 1
ATOM 613 C CA . GLU A 1 82 ? 2.459 -9.976 2.917 1.00 96.94 82 GLU A CA 1
ATOM 614 C C . GLU A 1 82 ? 2.535 -9.697 1.411 1.00 96.94 82 GLU A C 1
ATOM 616 O O . GLU A 1 82 ? 2.684 -10.632 0.628 1.00 96.94 82 GLU A O 1
ATOM 621 N N . ALA A 1 83 ? 2.542 -8.427 1.002 1.00 94.19 83 ALA A N 1
ATOM 622 C CA . ALA A 1 83 ? 2.712 -8.033 -0.394 1.00 94.19 83 ALA A CA 1
ATOM 623 C C . ALA A 1 83 ? 4.048 -8.526 -0.978 1.00 94.19 83 ALA A C 1
ATOM 625 O O . ALA A 1 83 ? 4.069 -9.046 -2.093 1.00 94.19 83 ALA A O 1
ATOM 626 N N . LYS A 1 84 ? 5.146 -8.447 -0.209 1.00 93.44 84 LYS A N 1
ATOM 627 C CA . LYS A 1 84 ? 6.447 -9.032 -0.589 1.00 93.44 84 LYS A CA 1
ATOM 628 C C . LYS A 1 84 ? 6.364 -10.546 -0.757 1.00 93.44 84 LYS A C 1
ATOM 630 O O . LYS A 1 84 ? 6.823 -11.078 -1.759 1.00 93.44 84 LYS A O 1
ATOM 635 N N . THR A 1 85 ? 5.766 -11.233 0.217 1.00 93.06 85 THR A N 1
ATOM 636 C CA . THR A 1 85 ? 5.633 -12.702 0.214 1.00 93.06 85 THR A CA 1
ATOM 637 C C . THR A 1 85 ? 4.841 -13.186 -1.002 1.00 93.06 85 THR A C 1
ATOM 639 O O . THR A 1 85 ? 5.141 -14.232 -1.564 1.00 93.06 85 THR A O 1
ATOM 642 N N . ARG A 1 86 ? 3.851 -12.398 -1.433 1.00 90.19 86 ARG A N 1
ATOM 643 C CA . ARG A 1 86 ? 3.007 -12.670 -2.601 1.00 90.19 86 ARG A CA 1
ATOM 644 C C . ARG A 1 86 ? 3.611 -12.192 -3.930 1.00 90.19 86 ARG A C 1
ATOM 646 O O . ARG A 1 86 ? 2.959 -12.334 -4.957 1.00 90.19 86 ARG A O 1
ATOM 653 N N . GLY A 1 87 ? 4.810 -11.603 -3.927 1.00 88.06 87 GLY A N 1
ATOM 654 C CA . GLY A 1 87 ? 5.472 -11.106 -5.139 1.00 88.06 87 GLY A CA 1
ATOM 655 C C . GLY A 1 87 ? 4.833 -9.858 -5.762 1.00 88.06 87 GLY A C 1
ATOM 656 O O . GLY A 1 87 ? 5.098 -9.558 -6.920 1.00 88.06 87 GLY A O 1
ATOM 657 N N . LEU A 1 88 ? 3.999 -9.125 -5.017 1.00 88.62 88 LEU A N 1
ATOM 658 C CA . LEU 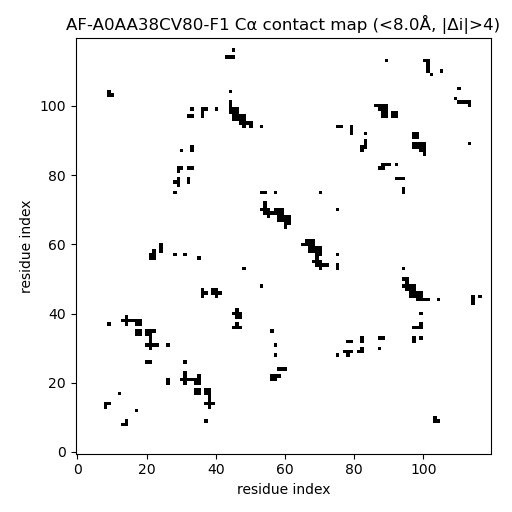A 1 88 ? 3.306 -7.927 -5.517 1.00 88.62 88 LEU A CA 1
ATOM 659 C C . LEU A 1 88 ? 4.198 -6.678 -5.508 1.00 88.62 88 LEU A C 1
ATOM 661 O O . LEU A 1 88 ? 3.975 -5.743 -6.272 1.00 88.62 88 LEU A O 1
ATOM 665 N N . ILE A 1 89 ? 5.195 -6.657 -4.622 1.00 91.44 89 ILE A N 1
ATOM 666 C CA . ILE A 1 89 ? 6.176 -5.578 -4.467 1.00 91.44 89 ILE A CA 1
ATOM 667 C C . ILE A 1 89 ? 7.557 -6.187 -4.221 1.00 91.44 89 ILE A C 1
ATOM 669 O O . ILE A 1 89 ? 7.674 -7.309 -3.722 1.00 91.44 89 ILE A O 1
ATOM 673 N N . ALA A 1 90 ? 8.616 -5.455 -4.551 1.00 90.19 90 ALA A N 1
ATOM 674 C CA . ALA A 1 90 ? 9.972 -5.971 -4.462 1.00 90.19 90 ALA A CA 1
ATOM 675 C C . ALA A 1 90 ? 10.412 -6.160 -2.995 1.00 90.19 90 ALA A C 1
ATOM 677 O O . ALA A 1 90 ? 9.988 -5.394 -2.115 1.00 90.19 90 ALA A O 1
ATOM 678 N N . PRO A 1 91 ? 11.326 -7.111 -2.7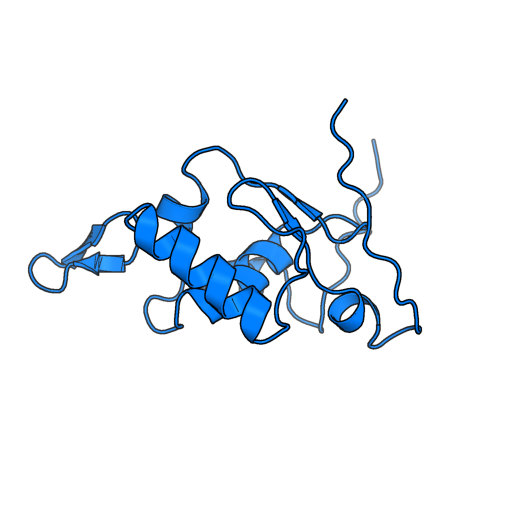09 1.00 91.19 91 PRO A N 1
ATOM 679 C CA . PRO A 1 91 ? 11.843 -7.355 -1.360 1.00 91.19 91 PRO A CA 1
ATOM 680 C C . PRO A 1 91 ? 12.454 -6.121 -0.680 1.00 91.19 91 PRO A C 1
ATOM 682 O O . PRO A 1 91 ? 12.387 -6.008 0.545 1.00 91.19 91 PRO A O 1
ATOM 685 N N . ALA A 1 92 ? 12.982 -5.175 -1.464 1.00 90.19 92 ALA A N 1
ATOM 686 C CA . ALA A 1 92 ? 13.558 -3.914 -0.992 1.00 90.19 92 ALA A CA 1
ATOM 687 C C . ALA A 1 92 ? 12.523 -2.905 -0.446 1.00 90.19 92 ALA A C 1
ATOM 689 O O . ALA A 1 92 ? 12.901 -1.923 0.186 1.00 90.19 92 ALA A O 1
ATOM 690 N N . SER A 1 93 ? 11.222 -3.140 -0.653 1.00 93.50 93 SER A N 1
ATOM 691 C CA . SER A 1 93 ? 10.164 -2.207 -0.243 1.00 93.50 93 SER A CA 1
ATOM 692 C C . SER A 1 93 ? 10.138 -1.953 1.269 1.00 93.50 93 SER A C 1
ATOM 694 O O . SER A 1 93 ? 10.374 -2.848 2.080 1.00 93.50 93 SER A O 1
ATOM 696 N N . SER A 1 94 ? 9.771 -0.747 1.674 1.00 95.94 94 SER A N 1
ATOM 697 C CA . SER A 1 94 ? 9.626 -0.329 3.068 1.00 95.94 94 SER A CA 1
ATOM 698 C C . SER A 1 94 ? 8.452 0.640 3.214 1.00 95.94 94 SER A C 1
ATOM 700 O O . SER A 1 94 ? 7.857 1.058 2.226 1.00 95.94 94 SER A O 1
ATOM 702 N N . ALA A 1 95 ? 8.133 1.052 4.444 1.00 95.62 95 ALA A N 1
ATOM 703 C CA . ALA A 1 95 ? 7.074 2.036 4.673 1.00 95.62 95 ALA A CA 1
ATOM 704 C C . ALA A 1 95 ? 7.382 3.429 4.080 1.00 95.62 95 ALA A C 1
ATOM 706 O O . ALA A 1 95 ? 6.485 4.258 3.985 1.00 95.62 95 ALA A O 1
ATOM 707 N N . ARG A 1 96 ? 8.641 3.695 3.703 1.00 95.06 96 ARG A N 1
ATOM 708 C CA . ARG A 1 96 ? 9.097 4.976 3.135 1.00 95.06 96 ARG A CA 1
ATOM 709 C C . ARG A 1 96 ? 9.240 4.930 1.617 1.00 95.06 96 ARG A C 1
ATOM 711 O O . ARG A 1 96 ? 9.288 5.976 0.981 1.00 95.06 96 ARG A O 1
ATOM 718 N N . CYS A 1 97 ? 9.320 3.734 1.041 1.00 95.44 97 CYS A N 1
ATOM 719 C CA . CYS A 1 97 ? 9.380 3.542 -0.398 1.00 95.44 97 CYS A CA 1
ATOM 720 C C . CYS A 1 97 ? 8.866 2.149 -0.755 1.00 95.44 97 CYS A C 1
ATOM 722 O O . CYS A 1 97 ? 9.456 1.145 -0.348 1.00 95.44 97 CYS A O 1
ATOM 724 N N . ILE A 1 98 ? 7.785 2.086 -1.526 1.00 94.81 98 ILE A N 1
ATOM 725 C CA . ILE A 1 98 ? 7.314 0.835 -2.116 1.00 94.81 98 ILE A CA 1
ATOM 726 C C . ILE A 1 98 ? 7.945 0.709 -3.496 1.00 94.81 98 ILE A C 1
ATOM 728 O O . ILE A 1 98 ? 7.802 1.598 -4.330 1.00 94.81 98 ILE A O 1
ATOM 732 N N . VAL A 1 99 ? 8.650 -0.393 -3.728 1.00 91.94 99 VAL A N 1
ATOM 733 C CA . VAL A 1 99 ? 9.305 -0.666 -5.006 1.00 91.94 99 VAL A CA 1
ATOM 734 C C . VAL A 1 99 ? 8.441 -1.670 -5.749 1.00 91.94 99 VAL A C 1
ATOM 736 O O . VAL A 1 99 ? 8.260 -2.797 -5.284 1.00 91.94 99 VAL A O 1
ATOM 739 N N . LEU A 1 100 ? 7.870 -1.270 -6.879 1.00 86.25 100 LEU A N 1
ATOM 740 C CA . LEU A 1 100 ? 7.118 -2.194 -7.720 1.00 86.25 100 LEU A CA 1
ATOM 741 C C . LEU A 1 100 ? 8.096 -3.156 -8.408 1.00 86.25 100 LEU A C 1
ATOM 743 O O . LEU A 1 100 ? 9.189 -2.761 -8.811 1.00 86.25 100 LEU A O 1
ATOM 747 N N . VAL A 1 101 ? 7.740 -4.444 -8.462 1.00 69.62 101 VAL A N 1
ATOM 748 C CA . VAL A 1 101 ? 8.571 -5.461 -9.124 1.00 69.62 101 VAL A CA 1
ATOM 749 C C . VAL A 1 101 ? 8.697 -5.146 -10.610 1.00 69.62 101 VAL A C 1
ATOM 751 O O . VAL A 1 101 ? 7.719 -4.730 -11.227 1.00 69.62 101 VAL A O 1
ATOM 754 N N . ASP A 1 102 ? 9.866 -5.417 -11.196 1.00 56.16 102 ASP A N 1
ATOM 755 C CA . ASP A 1 102 ? 10.121 -5.195 -12.626 1.00 56.16 102 ASP A CA 1
ATOM 756 C C . ASP A 1 102 ? 9.083 -5.946 -13.487 1.00 56.16 102 ASP A C 1
ATOM 758 O O . ASP A 1 102 ? 8.734 -5.494 -14.559 1.00 56.16 102 ASP A O 1
ATOM 762 N N . ALA A 1 103 ? 8.453 -7.022 -12.994 1.00 48.50 103 ALA A N 1
ATOM 763 C CA . ALA A 1 103 ? 7.315 -7.684 -13.650 1.00 48.50 103 ALA A CA 1
ATOM 764 C C . ALA A 1 103 ? 6.112 -6.752 -13.957 1.00 48.50 103 ALA A C 1
ATOM 766 O O . ALA A 1 103 ? 5.418 -6.963 -14.949 1.00 48.50 103 ALA A O 1
ATOM 767 N N . LEU A 1 104 ? 5.885 -5.698 -13.162 1.00 49.19 104 LEU A N 1
ATOM 768 C CA . LEU A 1 104 ? 4.902 -4.639 -13.448 1.00 49.19 104 LEU A CA 1
ATOM 769 C C . LEU A 1 104 ? 5.413 -3.616 -14.483 1.00 49.19 104 LEU A C 1
ATOM 771 O O . LEU A 1 104 ? 4.599 -3.019 -15.185 1.00 49.19 104 LEU A O 1
ATOM 775 N N . HIS A 1 105 ? 6.734 -3.462 -14.628 1.00 45.69 105 HIS A N 1
ATOM 776 C CA . HIS A 1 105 ? 7.396 -2.801 -15.770 1.00 45.69 105 HIS A CA 1
ATOM 777 C C . HIS A 1 105 ? 7.406 -3.686 -17.035 1.00 45.69 105 HIS A C 1
ATOM 779 O O . HIS A 1 105 ? 7.409 -3.178 -18.153 1.00 45.69 105 HIS A O 1
ATOM 785 N N . THR A 1 106 ? 7.408 -5.011 -16.855 1.00 39.28 106 THR A N 1
ATOM 786 C CA . THR A 1 106 ? 7.873 -6.038 -17.805 1.00 39.28 106 THR A CA 1
ATOM 787 C C . THR A 1 106 ? 6.749 -6.859 -18.449 1.00 39.28 106 THR A C 1
ATOM 789 O O . THR A 1 106 ? 7.022 -7.790 -19.201 1.00 39.28 106 THR A O 1
ATOM 792 N N . TYR A 1 107 ? 5.489 -6.422 -18.384 1.00 43.25 107 TYR A N 1
ATOM 793 C CA . TYR A 1 107 ? 4.564 -6.688 -19.507 1.00 43.25 107 TYR A CA 1
ATOM 794 C C . TYR A 1 107 ? 4.949 -5.850 -20.756 1.00 43.25 107 TYR A C 1
ATOM 796 O O . TYR A 1 107 ? 4.099 -5.321 -21.468 1.00 43.25 107 TYR A O 1
ATOM 804 N N . GLY A 1 108 ? 6.260 -5.719 -20.994 1.00 37.47 108 GLY A N 1
ATOM 805 C CA . GLY A 1 108 ? 6.933 -4.908 -21.999 1.00 37.47 108 GLY A CA 1
ATOM 806 C C . GLY A 1 108 ? 8.320 -5.463 -22.351 1.00 37.47 108 GLY A C 1
ATOM 807 O O . GLY A 1 108 ? 8.539 -5.770 -23.514 1.00 37.47 108 GLY A O 1
ATOM 808 N N . THR A 1 109 ? 9.246 -5.669 -21.404 1.00 39.78 109 THR A N 1
ATOM 809 C CA . THR A 1 109 ? 10.599 -6.191 -21.725 1.00 39.78 109 THR A CA 1
ATOM 810 C C . THR A 1 109 ? 11.334 -6.758 -20.510 1.00 39.78 109 THR A C 1
ATOM 812 O O . THR A 1 109 ? 11.518 -6.049 -19.529 1.00 39.78 109 THR A O 1
ATOM 815 N N . GLY A 1 110 ? 11.786 -8.014 -20.602 1.00 39.28 110 GLY A N 1
ATOM 816 C CA . GLY A 1 110 ? 12.507 -8.766 -19.568 1.00 39.28 110 GLY A CA 1
ATOM 817 C C . GLY A 1 110 ? 13.721 -8.054 -18.964 1.00 39.28 110 GLY A C 1
ATOM 818 O O . GLY A 1 110 ? 14.744 -7.919 -19.627 1.00 39.28 110 GLY A O 1
ATOM 819 N N . SER A 1 111 ? 13.652 -7.689 -17.686 1.00 41.44 111 SER A N 1
ATOM 820 C CA . SER A 1 111 ? 14.814 -7.363 -16.854 1.00 41.44 111 SER A CA 1
ATOM 821 C C . SER A 1 111 ? 14.540 -7.826 -15.420 1.00 41.44 111 SER A C 1
ATOM 823 O O . SER A 1 111 ? 13.420 -7.743 -14.933 1.00 41.44 111 SER A O 1
ATOM 825 N N . ASN A 1 112 ? 15.560 -8.379 -14.762 1.00 41.75 112 ASN A N 1
ATOM 826 C CA . ASN A 1 112 ? 15.523 -8.855 -13.370 1.00 41.75 112 ASN A CA 1
ATOM 827 C C . ASN A 1 112 ? 16.335 -7.929 -12.442 1.00 41.75 112 ASN A C 1
ATOM 829 O O . ASN A 1 112 ? 16.853 -8.360 -11.410 1.00 41.75 112 ASN A O 1
ATOM 833 N N . SER A 1 113 ? 16.514 -6.660 -12.816 1.00 50.34 113 SER A N 1
ATOM 834 C CA . SER A 1 113 ? 17.330 -5.736 -12.028 1.00 50.34 113 SER A CA 1
ATOM 835 C C . SER A 1 113 ? 16.484 -5.028 -10.963 1.00 50.34 113 SER A C 1
ATOM 837 O O . SER A 1 113 ? 15.559 -4.287 -11.269 1.00 50.34 113 SER A O 1
ATOM 839 N N . VAL A 1 114 ? 16.786 -5.264 -9.678 1.00 52.34 114 VAL A N 1
ATOM 840 C CA . VAL A 1 114 ? 16.172 -4.511 -8.569 1.00 52.34 114 VAL A CA 1
ATOM 841 C C . VAL A 1 114 ? 16.713 -3.075 -8.615 1.00 52.34 114 VAL A C 1
ATOM 843 O O . VAL A 1 114 ? 17.920 -2.887 -8.423 1.00 52.34 114 VAL A O 1
ATOM 846 N N . PRO A 1 115 ? 15.873 -2.050 -8.843 1.00 53.41 115 PRO A N 1
ATOM 847 C CA . PRO A 1 115 ? 16.339 -0.672 -8.925 1.00 53.41 115 PRO A CA 1
ATOM 848 C C . PRO A 1 115 ? 16.848 -0.208 -7.554 1.00 53.41 115 PRO A C 1
ATOM 850 O O . PRO A 1 115 ? 16.140 -0.326 -6.551 1.00 53.41 115 PRO A O 1
ATOM 853 N N . ARG A 1 116 ? 18.068 0.337 -7.487 1.00 50.44 116 ARG A N 1
ATOM 854 C CA . ARG A 1 116 ? 18.649 0.859 -6.236 1.00 50.44 116 ARG A CA 1
ATOM 855 C C . ARG A 1 116 ? 17.904 2.119 -5.778 1.00 50.44 116 ARG A C 1
ATOM 857 O O . ARG A 1 116 ? 17.599 2.981 -6.599 1.00 50.44 116 ARG A O 1
ATOM 864 N N . CYS A 1 117 ? 17.622 2.232 -4.477 1.00 46.31 117 CYS A N 1
ATOM 865 C CA . CYS A 1 117 ? 17.089 3.461 -3.886 1.00 46.31 117 CYS A CA 1
ATOM 866 C C . CYS A 1 117 ? 18.148 4.572 -3.997 1.00 46.31 117 CYS A C 1
ATOM 868 O O . CYS A 1 117 ? 19.252 4.397 -3.486 1.00 46.31 117 CYS A O 1
ATOM 870 N N . GLY A 1 118 ? 17.824 5.695 -4.642 1.00 42.72 118 GLY A N 1
ATOM 871 C CA . GLY A 1 118 ? 18.646 6.906 -4.595 1.00 42.72 118 GLY A CA 1
ATOM 872 C C . GLY A 1 118 ? 18.352 7.662 -3.304 1.00 42.72 118 GLY A C 1
ATOM 873 O O . GLY A 1 118 ? 17.356 8.375 -3.233 1.00 42.72 118 GLY A O 1
ATOM 874 N N . HIS A 1 119 ? 19.166 7.437 -2.279 1.00 35.22 119 HIS A N 1
ATOM 875 C CA . HIS A 1 119 ? 19.253 8.305 -1.110 1.00 35.22 119 HIS A CA 1
ATOM 876 C C . HIS A 1 119 ? 20.620 8.990 -1.178 1.00 35.22 119 HIS A C 1
ATOM 878 O O . HIS A 1 119 ? 21.616 8.355 -0.838 1.00 35.22 119 HIS A O 1
ATOM 884 N N . ASP A 1 120 ? 20.631 10.236 -1.649 1.00 33.84 120 ASP A N 1
ATOM 885 C CA . ASP A 1 120 ? 21.638 11.238 -1.285 1.00 33.84 120 ASP A CA 1
ATOM 886 C C . ASP A 1 120 ? 21.013 12.163 -0.230 1.00 33.84 120 ASP A C 1
ATOM 888 O O . ASP A 1 120 ? 19.821 12.526 -0.407 1.00 33.84 120 ASP A O 1
#

Organism: NCBI:txid1930061

Foldseek 3Di:
DDDDPPQDDQVNDHLVRLLVVLQDLPDQVLRSVLSPQRSQADPLQKRFDDVQRSQQSNWHQDPPPRDTGGHDPVSNVVSLVVNCVVQQFPPPDDPGITGGACVSVPVPPDDRDRRDDDDD

Radius of gyration: 14.7 Å; Cα contacts (8 Å, |Δi|>4): 174; chains: 1; bounding box: 40×35×38 Å

Nearest PDB structures (foldseek):
  8c3a-assembly2_DG  TM=6.025E-01  e=2.566E-01  Candida albicans
  8t3a-assembly1_BT  TM=5.016E-01  e=5.877E-01  Saccharomyces cerevisiae
  6gqv-assembly1_AJ  TM=5.238E-01  e=1.435E+00  Saccharomyces cerevisiae
  5hr6-assembly2_B  TM=5.670E-01  e=5.833E+00  Escherichia coli

Secondary structure (DSSP, 8-state):
---TT----BTTB-HHHHHHHHT-TTS-HHHHHHHHHHTT--TTSEEE--TTHHHHHT-EE-TTT-PEEPPPHHHHHHHHHHHHHTTSS-TT-BTTEEE--HHHH-SSS---PPPPP---

Solvent-accessible surface area (backbone atoms only — not comparable to full-atom values): 6993 Å² total; per-residue (Å²): 135,84,76,96,76,80,82,69,53,61,89,77,44,50,41,69,58,25,37,55,53,20,46,36,78,83,48,57,62,38,64,15,49,52,27,43,27,62,40,59,44,44,99,73,32,45,12,78,42,56,92,64,43,63,23,59,51,52,29,35,62,37,93,85,80,60,48,76,39,61,36,54,70,68,55,52,55,48,21,52,53,49,17,34,75,71,64,58,27,31,86,85,39,48,84,52,32,38,26,52,32,47,70,73,67,33,88,75,59,93,61,90,72,81,66,78,83,90,81,131

Sequence (120 aa):
MPPPEAQRRWAGLPAAGALTLGQSPDLPRFLALPLLALARVHRNGHAPFAPGELRELLARPDTTTGELLDAHPSSVSRAIREAKTRGLIAPASSARCIVLVDALHTYGTGSNSVPRCGHD

Mean predicted aligned error: 9.24 Å